Protein AF-A5UYT8-F1 (afdb_monomer_lite)

Structure (mmCIF, N/CA/C/O backbone):
data_AF-A5UYT8-F1
#
_entry.id   AF-A5UYT8-F1
#
loop_
_atom_site.group_PDB
_atom_site.id
_atom_site.type_symbol
_atom_site.label_atom_id
_atom_site.label_alt_id
_atom_site.label_comp_id
_atom_site.label_asym_id
_atom_site.label_entity_id
_atom_site.label_seq_id
_atom_site.pdbx_PDB_ins_code
_atom_site.Cartn_x
_atom_site.Cartn_y
_atom_site.Cartn_z
_atom_site.occupancy
_atom_site.B_iso_or_equiv
_atom_site.auth_seq_id
_atom_site.auth_comp_id
_atom_site.auth_asym_id
_atom_site.auth_atom_id
_atom_site.pdbx_PDB_model_num
ATOM 1 N N . MET A 1 1 ? -5.680 15.760 34.547 1.00 35.34 1 MET A N 1
ATOM 2 C CA . MET A 1 1 ? -4.415 15.245 33.980 1.00 35.34 1 MET A CA 1
ATOM 3 C C . MET A 1 1 ? -4.790 14.400 32.768 1.00 35.34 1 MET A C 1
ATOM 5 O O . MET A 1 1 ? -5.289 13.301 32.953 1.00 35.34 1 MET A O 1
ATOM 9 N N . ASN A 1 2 ? -4.696 14.950 31.551 1.00 41.34 2 ASN A N 1
ATOM 10 C CA . ASN A 1 2 ? -5.033 14.216 30.324 1.00 41.34 2 ASN A CA 1
ATOM 11 C C . ASN A 1 2 ? -3.912 13.216 30.047 1.00 41.34 2 ASN A C 1
ATOM 13 O O . ASN A 1 2 ? -2.895 13.570 29.452 1.00 41.34 2 ASN A O 1
ATOM 17 N N . THR A 1 3 ? -4.061 11.990 30.537 1.00 47.94 3 THR A N 1
ATOM 18 C CA . THR A 1 3 ? -3.164 10.901 30.165 1.00 47.94 3 THR A CA 1
ATOM 19 C C . THR A 1 3 ? -3.306 10.672 28.656 1.00 47.94 3 THR A C 1
ATOM 21 O O . THR A 1 3 ? -4.426 10.514 28.165 1.00 47.94 3 THR A O 1
ATOM 24 N N . PRO A 1 4 ? -2.213 10.723 27.875 1.00 52.59 4 PRO A N 1
ATOM 25 C CA . PRO A 1 4 ? -2.294 10.468 26.446 1.00 52.59 4 PRO A CA 1
ATOM 26 C C . PRO A 1 4 ? -2.778 9.032 26.246 1.00 52.59 4 PRO A C 1
ATOM 28 O O . PRO A 1 4 ? -2.109 8.079 26.645 1.00 52.59 4 PRO A O 1
ATOM 31 N N . THR A 1 5 ? -3.964 8.875 25.658 1.00 60.16 5 THR A N 1
ATOM 32 C CA . THR A 1 5 ? -4.491 7.560 25.309 1.00 60.16 5 THR A CA 1
ATOM 33 C C . THR A 1 5 ? -3.525 6.894 24.327 1.00 60.16 5 THR A C 1
ATOM 35 O O . THR A 1 5 ? -3.177 7.493 23.304 1.00 60.16 5 THR A O 1
ATOM 38 N N . PRO A 1 6 ? -3.036 5.680 24.629 1.00 63.06 6 PRO A N 1
ATOM 39 C CA . PRO A 1 6 ? -2.055 5.019 23.786 1.00 63.06 6 PRO A CA 1
ATOM 40 C C . PRO A 1 6 ? -2.668 4.726 22.413 1.00 63.06 6 PRO A C 1
ATOM 42 O O . PRO A 1 6 ? -3.700 4.063 22.298 1.00 63.06 6 PRO A O 1
ATOM 45 N N . THR A 1 7 ? -2.030 5.232 21.357 1.00 65.81 7 THR A N 1
ATOM 46 C CA . THR A 1 7 ? -2.434 4.981 19.970 1.00 65.81 7 THR A CA 1
ATOM 47 C C . THR A 1 7 ? -2.373 3.484 19.670 1.00 65.81 7 THR A C 1
ATOM 49 O O . THR A 1 7 ? -1.394 2.814 20.005 1.00 65.81 7 THR A O 1
ATOM 52 N N . ASN A 1 8 ? -3.401 2.950 19.005 1.00 75.38 8 ASN A N 1
ATOM 53 C CA . ASN A 1 8 ? -3.419 1.546 18.610 1.00 75.38 8 ASN A CA 1
ATOM 54 C C . ASN A 1 8 ? -2.255 1.249 17.644 1.00 75.38 8 ASN A C 1
ATOM 56 O O . ASN A 1 8 ? -2.170 1.842 16.567 1.00 75.38 8 ASN A O 1
ATOM 60 N N . ARG A 1 9 ? -1.383 0.302 18.013 1.00 80.69 9 ARG A N 1
ATOM 61 C CA . ARG A 1 9 ? -0.233 -0.126 17.200 1.00 80.69 9 ARG A CA 1
ATOM 62 C C . ARG A 1 9 ? -0.655 -0.592 15.806 1.00 80.69 9 ARG A C 1
ATOM 64 O O . ARG A 1 9 ? 0.048 -0.301 14.845 1.00 80.69 9 ARG A O 1
ATOM 71 N N . LEU A 1 10 ? -1.820 -1.229 15.669 1.00 83.25 10 LEU A N 1
ATOM 72 C CA . LEU A 1 10 ? -2.341 -1.665 14.370 1.00 83.25 10 LEU A CA 1
ATOM 73 C C . LEU A 1 10 ? -2.671 -0.487 13.443 1.00 83.25 10 LEU A C 1
ATOM 75 O O . LEU A 1 10 ? -2.437 -0.575 12.241 1.00 83.25 10 LEU A O 1
ATOM 79 N N . ALA A 1 11 ? -3.159 0.633 13.987 1.00 80.56 11 ALA A N 1
ATOM 80 C CA . ALA A 1 11 ? -3.425 1.835 13.194 1.00 80.56 11 ALA A CA 1
ATOM 81 C C . ALA A 1 11 ? -2.125 2.451 12.657 1.00 80.56 11 ALA A C 1
ATOM 83 O O . ALA A 1 11 ? -2.085 2.925 11.525 1.00 80.56 11 ALA A O 1
ATOM 84 N N . ILE A 1 12 ? -1.050 2.399 13.451 1.00 84.88 12 ILE A N 1
ATOM 85 C CA . ILE A 1 12 ? 0.281 2.852 13.031 1.00 84.88 12 ILE A CA 1
ATOM 86 C C . ILE A 1 12 ? 0.821 1.939 11.929 1.00 84.88 12 ILE A C 1
ATOM 88 O O . ILE A 1 12 ? 1.268 2.438 10.903 1.00 84.88 12 ILE A O 1
ATOM 92 N N . VAL A 1 13 ? 0.740 0.615 12.106 1.00 85.50 13 VAL A N 1
ATOM 93 C CA . VAL A 1 13 ? 1.183 -0.352 11.087 1.00 85.50 13 VAL A CA 1
ATOM 94 C C . VAL A 1 13 ? 0.412 -0.165 9.780 1.00 85.50 13 VAL A C 1
ATOM 96 O O . VAL A 1 13 ? 1.033 -0.160 8.719 1.00 85.50 13 VAL A O 1
ATOM 99 N N . SER A 1 14 ? -0.903 0.060 9.847 1.00 86.50 14 SER A N 1
ATOM 100 C CA . SER A 1 14 ? -1.734 0.367 8.677 1.00 86.50 14 SER A CA 1
ATOM 101 C C . SER A 1 14 ? -1.230 1.589 7.920 1.00 86.50 14 SER A C 1
ATOM 103 O O . SER A 1 14 ? -0.933 1.518 6.725 1.00 86.50 14 SE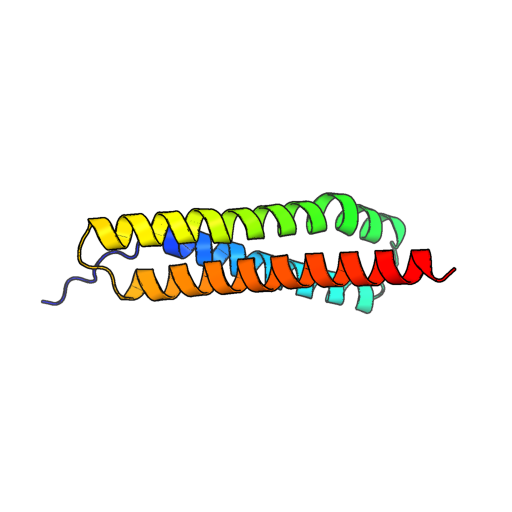R A O 1
ATOM 105 N N . PHE A 1 15 ? -1.056 2.697 8.638 1.00 83.38 15 PHE A N 1
ATOM 106 C CA . PHE A 1 15 ? -0.592 3.944 8.053 1.00 83.38 15 PHE A CA 1
ATOM 107 C C . PHE A 1 15 ? 0.814 3.821 7.457 1.00 83.38 15 PHE A C 1
ATOM 109 O O . PHE A 1 15 ? 1.025 4.201 6.307 1.00 83.38 15 PHE A O 1
ATOM 116 N N . VAL A 1 16 ? 1.762 3.246 8.203 1.00 88.88 16 VAL A N 1
ATOM 117 C CA . VAL A 1 16 ? 3.149 3.066 7.750 1.00 88.88 16 VAL A CA 1
ATOM 118 C C . VAL A 1 16 ? 3.212 2.144 6.536 1.00 88.88 16 VAL A C 1
ATOM 120 O O . VAL A 1 16 ? 3.933 2.451 5.595 1.00 88.88 16 VAL A O 1
ATOM 123 N N . SER A 1 17 ? 2.431 1.062 6.507 1.00 84.56 17 SER A N 1
ATOM 124 C CA . SER A 1 17 ? 2.396 0.148 5.357 1.00 84.56 17 SER A CA 1
ATOM 125 C C . SER A 1 17 ? 1.826 0.838 4.113 1.00 84.56 17 SER A C 1
ATOM 127 O O . SER A 1 17 ? 2.392 0.717 3.025 1.00 84.56 17 SER A O 1
ATOM 129 N N . GLY A 1 18 ? 0.758 1.628 4.276 1.00 83.25 18 GLY A N 1
A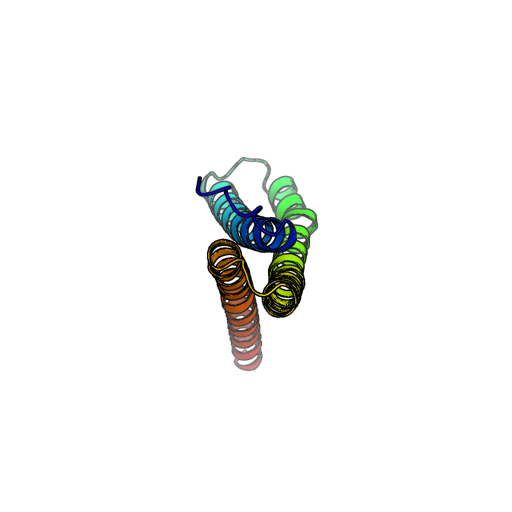TOM 130 C CA . GLY A 1 18 ? 0.180 2.433 3.198 1.00 83.25 18 GLY A CA 1
ATOM 131 C C . GLY A 1 18 ? 1.174 3.467 2.666 1.00 83.25 18 GLY A C 1
ATOM 132 O O . GLY A 1 18 ? 1.412 3.551 1.463 1.00 83.25 18 GLY A O 1
ATOM 133 N N . PHE A 1 19 ? 1.833 4.201 3.560 1.00 86.88 19 PHE A N 1
ATOM 134 C CA . PHE A 1 19 ? 2.832 5.203 3.196 1.00 86.88 19 PHE A CA 1
ATOM 135 C C . PHE A 1 19 ? 4.082 4.591 2.547 1.00 86.88 19 PHE A C 1
ATOM 137 O O . PHE A 1 19 ? 4.580 5.115 1.552 1.00 86.88 19 PHE A O 1
ATOM 144 N N . LEU A 1 20 ? 4.557 3.448 3.048 1.00 87.88 20 LEU A N 1
ATOM 145 C CA . LEU A 1 20 ? 5.704 2.740 2.481 1.00 87.88 20 LEU A CA 1
ATOM 146 C C . LEU A 1 20 ? 5.414 2.259 1.056 1.00 87.88 20 LEU A C 1
ATOM 148 O O . LEU A 1 20 ? 6.302 2.302 0.208 1.00 87.88 20 LEU A O 1
ATOM 152 N N . SER A 1 21 ? 4.170 1.870 0.763 1.00 82.62 21 SER A N 1
ATOM 153 C CA . SER A 1 21 ? 3.769 1.506 -0.599 1.00 82.62 21 SER A CA 1
ATOM 154 C C . SER A 1 21 ? 3.859 2.694 -1.573 1.00 82.62 21 SER A C 1
ATOM 156 O O . SER A 1 21 ? 4.346 2.534 -2.694 1.00 82.62 21 SER A O 1
ATOM 158 N N . LEU A 1 22 ? 3.495 3.904 -1.126 1.00 84.75 22 LEU A N 1
ATOM 159 C CA . LEU A 1 22 ? 3.647 5.132 -1.912 1.00 84.75 22 LEU A CA 1
ATOM 160 C C . LEU A 1 22 ? 5.117 5.516 -2.096 1.00 84.75 22 LEU A C 1
ATOM 162 O O . LEU A 1 22 ? 5.533 5.853 -3.204 1.00 84.75 22 LEU A O 1
ATOM 166 N N . LEU A 1 23 ? 5.917 5.430 -1.031 1.00 87.31 23 LEU A N 1
ATOM 167 C CA . LEU A 1 23 ? 7.356 5.694 -1.101 1.00 87.31 23 LEU A CA 1
ATOM 168 C C . LEU A 1 23 ? 8.066 4.717 -2.037 1.00 87.31 23 LEU A C 1
ATOM 170 O O . LEU A 1 23 ? 8.913 5.129 -2.824 1.00 87.31 23 LEU A O 1
ATOM 174 N N . SER A 1 24 ? 7.696 3.438 -1.989 1.00 84.06 24 SER A N 1
ATOM 175 C CA . SER A 1 24 ? 8.201 2.406 -2.895 1.00 84.06 24 SER A CA 1
ATOM 176 C C . SER A 1 24 ? 7.927 2.763 -4.361 1.00 84.06 24 SER A C 1
ATOM 178 O O . SER A 1 24 ? 8.812 2.619 -5.206 1.00 84.06 24 SER A O 1
ATOM 180 N N . MET A 1 25 ? 6.747 3.314 -4.659 1.00 80.69 25 MET A N 1
ATOM 181 C CA . MET A 1 25 ? 6.424 3.802 -5.998 1.00 80.69 25 MET A CA 1
ATOM 182 C C . MET A 1 25 ? 7.248 5.034 -6.393 1.00 80.69 25 MET A C 1
ATOM 184 O O . MET A 1 25 ? 7.786 5.084 -7.499 1.00 80.69 25 MET A O 1
ATOM 188 N N . ALA A 1 26 ? 7.365 6.024 -5.505 1.00 84.06 26 ALA A N 1
ATOM 189 C CA . ALA A 1 26 ? 8.184 7.208 -5.761 1.00 84.06 26 ALA A CA 1
ATOM 190 C C . ALA A 1 26 ? 9.653 6.824 -6.013 1.00 84.06 26 ALA A C 1
ATOM 192 O O . ALA A 1 26 ? 10.284 7.348 -6.931 1.00 84.06 26 ALA A O 1
ATOM 193 N N . GLY A 1 27 ? 10.164 5.849 -5.255 1.00 82.19 27 GLY A N 1
ATOM 194 C CA . GLY A 1 27 ? 11.487 5.261 -5.445 1.00 82.19 27 GLY A CA 1
ATOM 195 C C . GLY A 1 27 ? 11.639 4.582 -6.806 1.00 82.19 27 GLY A C 1
ATOM 196 O O . GLY A 1 27 ? 12.637 4.814 -7.480 1.00 82.19 27 GLY A O 1
ATOM 197 N N . MET A 1 28 ? 10.639 3.819 -7.257 1.00 79.19 28 MET A N 1
ATOM 198 C CA . MET A 1 28 ? 10.634 3.213 -8.594 1.00 79.19 28 MET A CA 1
ATOM 199 C C . MET A 1 28 ? 10.699 4.270 -9.704 1.00 79.19 28 MET A C 1
ATOM 201 O O . MET A 1 28 ? 11.534 4.167 -10.600 1.00 79.19 28 MET A O 1
ATOM 205 N N . PHE A 1 29 ? 9.871 5.316 -9.624 1.00 80.25 29 PHE A N 1
ATOM 206 C CA . PHE A 1 29 ? 9.899 6.422 -10.587 1.00 80.25 29 PHE A CA 1
ATOM 207 C C . PHE A 1 29 ? 11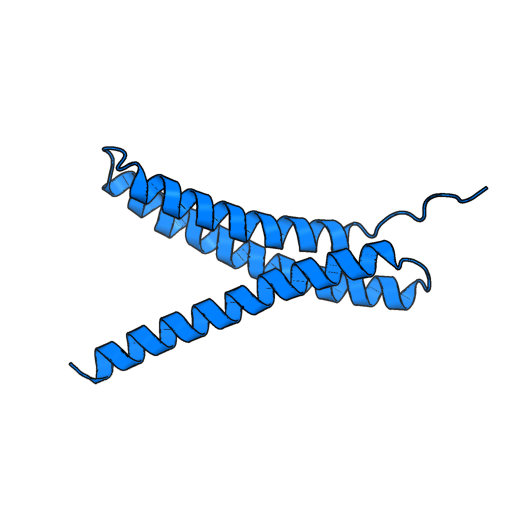.242 7.159 -10.584 1.00 80.25 29 PHE A C 1
ATOM 209 O O . PHE A 1 29 ? 11.750 7.509 -11.648 1.00 80.25 29 PHE A O 1
ATOM 216 N N . GLY A 1 30 ? 11.828 7.372 -9.404 1.00 80.12 30 GLY A N 1
ATOM 217 C CA . GLY A 1 30 ? 13.171 7.928 -9.266 1.00 80.12 30 GLY A CA 1
ATOM 218 C C . GLY A 1 30 ? 14.214 7.048 -9.954 1.00 80.12 30 GLY A C 1
ATOM 219 O O . GLY A 1 30 ? 14.935 7.529 -10.822 1.00 80.12 30 GLY A O 1
ATOM 220 N N . LEU A 1 31 ? 14.249 5.753 -9.631 1.00 77.25 31 LEU A N 1
ATOM 221 C CA . LEU A 1 31 ? 15.195 4.791 -10.209 1.00 77.25 31 LEU A CA 1
ATOM 222 C C . LEU A 1 31 ? 15.115 4.743 -11.740 1.00 77.25 31 LEU A C 1
ATOM 224 O O . LEU A 1 31 ? 16.152 4.779 -12.400 1.00 77.25 31 LEU A O 1
ATOM 228 N N . LEU A 1 32 ? 13.901 4.722 -12.299 1.00 74.44 32 LEU A N 1
ATOM 229 C CA . LEU A 1 32 ? 13.688 4.735 -13.748 1.00 74.44 32 LEU A CA 1
ATOM 230 C C . LEU A 1 32 ? 14.130 6.061 -14.385 1.00 74.44 32 LEU A C 1
ATOM 232 O O . LEU A 1 32 ? 14.718 6.062 -15.463 1.00 74.44 32 LEU A O 1
ATOM 236 N N . ARG A 1 33 ? 13.885 7.195 -13.717 1.00 77.19 33 ARG A N 1
ATOM 237 C CA . ARG A 1 33 ? 14.216 8.526 -14.247 1.00 77.19 33 ARG A CA 1
ATOM 238 C C . ARG A 1 33 ? 15.704 8.860 -14.172 1.00 77.19 33 ARG A C 1
ATOM 240 O O . ARG A 1 33 ? 16.196 9.580 -15.035 1.00 77.19 33 ARG A O 1
ATOM 247 N N . PHE A 1 34 ? 16.413 8.361 -13.161 1.00 71.31 34 PHE A N 1
ATOM 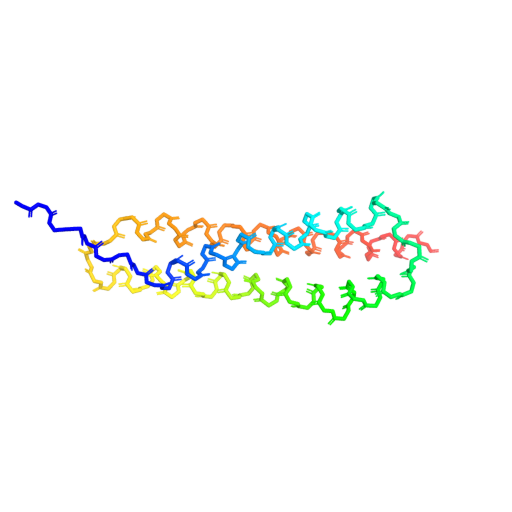248 C CA . PHE A 1 34 ? 17.848 8.608 -12.993 1.00 71.31 34 PHE A CA 1
ATOM 249 C C . PHE A 1 34 ? 18.735 7.691 -13.843 1.00 71.31 34 PHE A C 1
ATOM 251 O O . PHE A 1 34 ? 19.949 7.864 -13.817 1.00 71.31 34 PHE A O 1
ATOM 258 N N . GLY A 1 35 ? 18.154 6.764 -14.620 1.00 61.25 35 GLY A N 1
ATOM 259 C CA . GLY A 1 35 ? 18.863 6.055 -15.689 1.00 61.25 35 GLY A CA 1
ATOM 260 C C . GLY A 1 35 ? 20.165 5.396 -15.233 1.00 61.25 35 GLY A C 1
ATOM 261 O O . GLY A 1 35 ? 21.157 5.444 -15.957 1.00 61.25 35 GLY A O 1
ATOM 262 N N . LEU A 1 36 ? 20.191 4.826 -14.021 1.00 58.41 36 LEU A N 1
ATOM 263 C CA . LEU A 1 36 ? 21.368 4.119 -13.524 1.00 58.41 36 LEU A CA 1
ATOM 264 C C . LEU A 1 36 ? 21.717 3.000 -14.521 1.00 58.41 36 LEU A C 1
ATOM 266 O O . LEU A 1 36 ? 20.869 2.217 -14.952 1.00 58.41 36 LEU A O 1
ATOM 270 N N . THR A 1 37 ? 22.985 2.958 -14.909 1.00 56.84 37 THR A N 1
ATOM 271 C CA . THR A 1 37 ? 23.566 2.221 -16.044 1.00 56.84 37 THR A CA 1
ATOM 272 C C . THR A 1 37 ? 23.462 0.689 -15.967 1.00 56.84 37 THR A C 1
ATOM 274 O O . THR A 1 37 ? 23.915 -0.002 -16.872 1.00 56.84 37 THR A O 1
ATOM 277 N N . ALA A 1 38 ? 22.817 0.142 -14.935 1.00 66.19 38 ALA A N 1
ATOM 278 C CA . ALA A 1 38 ? 22.553 -1.284 -14.754 1.00 66.19 38 ALA A CA 1
ATOM 279 C C . ALA A 1 38 ? 21.069 -1.610 -15.014 1.00 66.19 38 ALA A C 1
ATOM 281 O O . ALA A 1 38 ? 20.348 -2.016 -14.102 1.00 66.19 38 ALA A O 1
ATOM 282 N N . HIS A 1 39 ? 20.604 -1.407 -16.252 1.00 70.75 39 HIS A N 1
ATOM 283 C CA . HIS A 1 39 ? 19.195 -1.597 -16.632 1.00 70.75 39 HIS A CA 1
ATOM 284 C C . HIS A 1 39 ? 18.636 -2.974 -16.229 1.00 70.75 39 HIS A C 1
ATOM 286 O O . HIS A 1 39 ? 17.586 -3.028 -15.592 1.00 70.75 39 HIS A O 1
ATOM 292 N N . ASP A 1 40 ? 19.361 -4.068 -16.481 1.00 76.00 40 ASP A N 1
ATOM 293 C CA . ASP A 1 40 ? 18.886 -5.422 -16.144 1.00 76.00 40 ASP A CA 1
ATOM 294 C C . ASP A 1 40 ? 18.764 -5.666 -14.633 1.00 76.00 40 ASP A C 1
ATOM 296 O O . ASP A 1 40 ? 17.812 -6.301 -14.167 1.00 76.00 40 ASP A O 1
ATOM 300 N N . LEU A 1 41 ? 19.698 -5.129 -13.839 1.00 78.38 41 LEU A N 1
ATOM 301 C CA . LEU A 1 41 ? 19.657 -5.247 -12.380 1.00 78.38 41 LEU A CA 1
ATOM 302 C C . LEU A 1 41 ? 18.473 -4.458 -11.805 1.00 78.38 41 LEU A C 1
ATOM 304 O O . LEU A 1 41 ? 17.783 -4.943 -10.909 1.00 78.38 41 LEU A O 1
ATOM 308 N N . ILE A 1 42 ? 18.227 -3.255 -12.329 1.00 79.06 42 ILE A N 1
ATOM 309 C CA . ILE A 1 42 ? 17.150 -2.369 -11.874 1.00 79.06 42 ILE A CA 1
ATOM 310 C C . ILE A 1 42 ? 15.786 -2.965 -12.210 1.00 79.06 42 ILE A C 1
ATOM 312 O O . ILE A 1 42 ? 14.923 -3.006 -11.335 1.00 79.06 42 ILE A O 1
ATOM 316 N N . ILE A 1 43 ? 15.606 -3.476 -13.431 1.00 79.69 43 ILE A N 1
ATOM 317 C CA . ILE A 1 43 ? 14.365 -4.145 -13.841 1.00 79.69 43 ILE A CA 1
ATOM 318 C C . ILE A 1 43 ? 14.123 -5.374 -12.960 1.00 79.69 43 ILE A C 1
ATOM 320 O O . ILE A 1 43 ? 13.047 -5.513 -12.381 1.00 79.69 43 ILE A O 1
ATOM 324 N N . THR A 1 44 ? 15.144 -6.212 -12.750 1.00 84.25 44 THR A N 1
ATOM 325 C CA . THR A 1 44 ? 15.020 -7.404 -11.894 1.00 84.25 44 THR A CA 1
ATOM 326 C C . THR A 1 44 ? 14.656 -7.042 -10.452 1.00 84.25 44 THR A C 1
ATOM 328 O O . THR A 1 44 ? 13.810 -7.701 -9.843 1.00 84.25 44 THR A O 1
ATOM 331 N N . LEU A 1 45 ? 15.265 -5.992 -9.892 1.00 84.00 45 LEU A N 1
ATOM 332 C CA . LEU A 1 45 ? 14.966 -5.510 -8.542 1.00 84.00 45 LEU A CA 1
ATOM 333 C C . LEU A 1 45 ? 13.532 -4.973 -8.444 1.00 84.00 45 LEU A C 1
ATOM 335 O O . LEU A 1 45 ? 12.817 -5.280 -7.486 1.00 84.00 45 LEU A O 1
ATOM 339 N N . ILE A 1 46 ? 13.105 -4.191 -9.436 1.00 83.38 46 ILE A N 1
ATOM 340 C CA . ILE A 1 46 ? 11.751 -3.647 -9.513 1.00 83.38 46 ILE A CA 1
ATOM 341 C C . ILE A 1 46 ? 10.726 -4.785 -9.555 1.00 83.38 46 ILE A C 1
ATOM 343 O O . ILE A 1 46 ? 9.850 -4.841 -8.686 1.00 83.38 46 ILE A O 1
ATOM 347 N N . ASP A 1 47 ? 10.881 -5.719 -10.489 1.00 83.94 47 ASP A N 1
ATOM 348 C CA . ASP A 1 47 ? 9.891 -6.764 -10.748 1.00 83.94 47 ASP A CA 1
ATOM 349 C C . ASP A 1 47 ? 9.839 -7.823 -9.650 1.00 83.94 47 ASP A C 1
ATOM 351 O O . ASP A 1 47 ? 8.754 -8.260 -9.258 1.00 83.94 47 ASP A O 1
ATOM 355 N N . ARG A 1 48 ? 10.995 -8.239 -9.119 1.00 86.25 48 ARG A N 1
ATOM 356 C CA . ARG A 1 48 ? 11.047 -9.335 -8.138 1.00 86.25 48 ARG A CA 1
ATOM 357 C C . ARG A 1 48 ? 10.953 -8.890 -6.690 1.00 86.25 48 ARG A C 1
ATOM 359 O O . ARG A 1 48 ? 10.583 -9.705 -5.850 1.00 86.25 48 ARG A O 1
ATOM 366 N N . VAL A 1 49 ? 11.301 -7.644 -6.377 1.00 85.75 49 VAL A N 1
ATOM 367 C CA . VAL A 1 49 ? 11.383 -7.184 -4.982 1.00 85.75 49 VAL A CA 1
ATOM 368 C C . VAL A 1 49 ? 10.421 -6.039 -4.727 1.00 85.75 49 VAL A C 1
ATOM 370 O O . VAL A 1 49 ? 9.560 -6.153 -3.856 1.00 85.75 49 VAL A O 1
ATOM 373 N N . ILE A 1 50 ? 10.521 -4.952 -5.495 1.00 85.81 50 ILE A N 1
ATOM 374 C CA . ILE A 1 50 ? 9.759 -3.730 -5.210 1.00 85.81 50 ILE A CA 1
ATOM 375 C C . ILE A 1 50 ? 8.261 -3.946 -5.454 1.00 85.81 50 ILE A C 1
ATOM 377 O O . ILE A 1 50 ? 7.456 -3.622 -4.579 1.00 85.81 50 ILE A O 1
ATOM 381 N N . ILE A 1 51 ? 7.872 -4.523 -6.596 1.00 85.44 51 ILE A N 1
ATOM 382 C CA . ILE A 1 51 ? 6.457 -4.760 -6.926 1.00 85.44 51 ILE A CA 1
ATOM 383 C C . ILE A 1 51 ? 5.785 -5.709 -5.913 1.00 85.44 51 ILE A C 1
ATOM 385 O O . ILE A 1 51 ? 4.741 -5.327 -5.370 1.00 85.44 51 ILE A O 1
ATOM 389 N N . PRO A 1 52 ? 6.343 -6.895 -5.589 1.00 87.00 52 PRO A N 1
ATOM 390 C CA . PRO A 1 52 ? 5.728 -7.799 -4.619 1.00 87.00 52 PRO A CA 1
ATOM 391 C C . PRO A 1 52 ? 5.663 -7.200 -3.213 1.00 87.00 52 PRO A C 1
ATOM 393 O O . PRO A 1 52 ? 4.622 -7.297 -2.560 1.00 87.00 52 PRO A O 1
ATOM 396 N N . LEU A 1 53 ? 6.732 -6.528 -2.766 1.00 87.56 53 LEU A N 1
ATOM 397 C CA . LEU A 1 53 ? 6.772 -5.876 -1.457 1.00 87.56 53 LEU A CA 1
ATOM 398 C C . LEU A 1 53 ? 5.710 -4.781 -1.352 1.00 87.56 53 LEU A C 1
ATOM 400 O O . LEU A 1 53 ? 4.955 -4.747 -0.382 1.00 87.56 53 LEU A O 1
ATOM 404 N N . ARG A 1 54 ? 5.600 -3.923 -2.371 1.00 87.50 54 ARG A N 1
ATOM 405 C CA . ARG A 1 54 ? 4.565 -2.887 -2.443 1.00 87.50 54 ARG A CA 1
ATOM 406 C C . ARG A 1 54 ? 3.173 -3.507 -2.353 1.00 87.50 54 ARG A C 1
ATOM 408 O O . ARG A 1 54 ? 2.353 -3.042 -1.566 1.00 87.50 54 ARG A O 1
ATOM 415 N N . ASN A 1 55 ? 2.912 -4.564 -3.123 1.00 87.69 55 ASN A N 1
ATOM 416 C CA . ASN A 1 55 ? 1.620 -5.249 -3.121 1.00 87.69 55 ASN A CA 1
ATOM 417 C C . ASN A 1 55 ? 1.290 -5.841 -1.743 1.00 87.69 55 ASN A C 1
ATOM 419 O O . ASN A 1 55 ? 0.179 -5.653 -1.244 1.00 87.69 55 ASN A O 1
ATOM 423 N N . PHE A 1 56 ? 2.269 -6.464 -1.088 1.00 89.50 56 PHE A N 1
ATOM 424 C CA . PHE A 1 56 ? 2.120 -6.955 0.277 1.00 89.50 56 PHE A CA 1
ATOM 425 C C . PHE A 1 56 ? 1.829 -5.822 1.272 1.00 89.50 56 PHE A C 1
ATOM 427 O O . PHE A 1 56 ? 0.891 -5.931 2.062 1.00 89.50 56 PHE A O 1
ATOM 434 N N . CYS A 1 57 ? 2.567 -4.710 1.204 1.00 87.81 57 CYS A N 1
ATOM 435 C CA . CYS A 1 57 ? 2.351 -3.544 2.063 1.00 87.81 57 CYS A CA 1
ATOM 436 C C . CYS A 1 57 ? 0.943 -2.959 1.916 1.00 87.81 57 CYS A C 1
ATOM 438 O O . CYS A 1 57 ? 0.348 -2.554 2.912 1.00 87.81 57 CYS A O 1
ATOM 440 N N . MET A 1 58 ?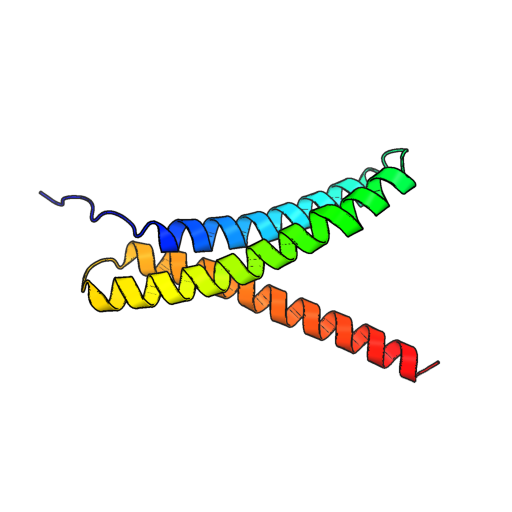 0.377 -2.947 0.711 1.00 88.31 58 MET A N 1
ATOM 441 C CA . MET A 1 58 ? -0.989 -2.460 0.501 1.00 88.31 58 MET A CA 1
ATOM 442 C C . MET A 1 58 ? -2.039 -3.363 1.130 1.00 88.31 58 MET A C 1
ATOM 444 O O . MET A 1 58 ? -2.934 -2.878 1.824 1.00 88.31 58 MET A O 1
ATOM 448 N N . ILE A 1 59 ? -1.913 -4.677 0.931 1.00 89.81 59 ILE A N 1
ATOM 449 C CA . ILE A 1 59 ? -2.810 -5.652 1.558 1.00 89.81 59 ILE A CA 1
ATOM 450 C C . ILE A 1 59 ? -2.691 -5.538 3.081 1.00 89.81 59 ILE A C 1
ATOM 452 O O . ILE A 1 59 ? -3.703 -5.442 3.777 1.00 89.81 59 ILE A O 1
ATOM 456 N N . ALA A 1 60 ? -1.463 -5.464 3.601 1.00 88.19 60 ALA A N 1
ATOM 457 C CA . ALA A 1 60 ? -1.206 -5.278 5.021 1.00 88.19 60 ALA A CA 1
ATOM 458 C C . ALA A 1 60 ? -1.823 -3.975 5.552 1.00 88.19 60 ALA A C 1
ATOM 460 O O . ALA A 1 60 ? -2.443 -4.004 6.614 1.00 88.19 60 ALA A O 1
ATOM 461 N N . ALA A 1 61 ? -1.724 -2.860 4.819 1.00 89.12 61 ALA A N 1
ATOM 462 C CA . ALA A 1 61 ? -2.325 -1.580 5.198 1.00 89.12 61 ALA A CA 1
ATOM 463 C C . ALA A 1 61 ? -3.847 -1.692 5.364 1.00 89.12 61 ALA A C 1
ATOM 465 O O . ALA A 1 61 ? -4.397 -1.321 6.402 1.00 89.12 61 ALA A O 1
ATOM 466 N N . VAL A 1 62 ? -4.528 -2.289 4.384 1.00 88.94 62 VAL A N 1
ATOM 467 C CA . VAL A 1 62 ? -5.985 -2.470 4.434 1.00 88.94 62 VAL A CA 1
ATOM 468 C C . VAL A 1 62 ? -6.380 -3.415 5.571 1.00 88.94 62 VAL A C 1
ATOM 470 O O . VAL A 1 62 ? -7.220 -3.062 6.401 1.00 88.94 62 VAL A O 1
ATOM 473 N N . VAL A 1 63 ? -5.746 -4.588 5.668 1.00 91.62 63 VAL A N 1
ATOM 474 C CA . VAL A 1 63 ? -6.071 -5.601 6.687 1.00 91.62 63 VAL A CA 1
ATOM 475 C C . VAL A 1 63 ? -5.834 -5.060 8.097 1.00 91.62 63 VAL A C 1
ATOM 477 O O . VAL A 1 63 ? -6.729 -5.114 8.944 1.00 91.62 63 VAL A O 1
ATOM 480 N N . THR A 1 64 ? -4.655 -4.493 8.361 1.00 88.50 64 THR A N 1
ATOM 481 C CA . THR A 1 64 ? -4.324 -3.953 9.690 1.00 88.50 64 THR A CA 1
ATOM 482 C C . THR A 1 64 ? -5.145 -2.713 10.025 1.00 88.50 64 THR A C 1
ATOM 484 O O . THR A 1 64 ? -5.514 -2.537 11.184 1.00 88.50 64 THR A O 1
ATOM 487 N N . GLY A 1 65 ? -5.523 -1.903 9.033 1.00 87.75 65 GLY A N 1
ATOM 488 C CA . GLY A 1 65 ? -6.430 -0.775 9.223 1.00 87.75 65 GLY A CA 1
ATOM 489 C C . GLY A 1 65 ? -7.825 -1.219 9.654 1.00 87.75 65 GLY A C 1
ATOM 490 O O . GLY A 1 65 ? -8.366 -0.691 10.626 1.00 87.75 65 GLY A O 1
ATOM 491 N N . ILE A 1 66 ? -8.396 -2.226 8.988 1.00 90.50 66 ILE A N 1
ATOM 492 C CA . ILE A 1 66 ? -9.712 -2.776 9.349 1.00 90.50 66 ILE A CA 1
ATOM 493 C C . ILE A 1 66 ? -9.672 -3.380 10.760 1.00 90.50 66 ILE A C 1
ATOM 495 O O . ILE A 1 66 ? -10.561 -3.117 11.576 1.00 90.50 66 ILE A O 1
ATOM 499 N N . LEU A 1 67 ? -8.624 -4.148 11.078 1.00 88.31 67 LEU A N 1
ATOM 500 C CA . LEU A 1 67 ? -8.432 -4.718 12.415 1.00 88.31 67 LEU A CA 1
ATOM 501 C C . LEU A 1 67 ? -8.282 -3.626 13.485 1.00 88.31 67 LEU A C 1
ATOM 503 O O . LEU A 1 67 ? -8.907 -3.720 14.543 1.00 88.31 67 LEU A O 1
ATOM 507 N N . ALA A 1 68 ? -7.534 -2.559 13.190 1.00 86.94 68 ALA A N 1
ATOM 508 C CA . ALA A 1 68 ? -7.382 -1.412 14.078 1.00 86.94 68 ALA A CA 1
ATOM 509 C C . ALA A 1 68 ? -8.723 -0.722 14.352 1.00 86.94 68 ALA A C 1
ATOM 511 O O . ALA A 1 68 ? -9.041 -0.445 15.509 1.00 86.94 68 ALA A O 1
ATOM 512 N N . LEU A 1 69 ? -9.539 -0.487 13.319 1.00 86.44 69 LEU A N 1
ATOM 513 C CA . LEU A 1 69 ? -10.876 0.093 13.478 1.00 86.44 69 LEU A CA 1
ATOM 514 C C . LEU A 1 69 ? -11.787 -0.801 14.324 1.00 86.44 69 LEU A C 1
ATOM 516 O O . LEU A 1 69 ? -12.508 -0.295 15.188 1.00 86.44 69 LEU A O 1
ATOM 520 N N . ARG A 1 70 ? -11.728 -2.123 14.122 1.00 86.50 70 ARG A N 1
ATOM 521 C CA . ARG A 1 70 ? -12.489 -3.094 14.922 1.00 86.50 70 ARG A CA 1
ATOM 522 C C . ARG A 1 70 ? -12.085 -3.049 16.395 1.00 86.50 70 ARG A C 1
ATOM 524 O O . ARG A 1 70 ? -12.954 -3.083 17.264 1.00 86.50 70 ARG A O 1
ATOM 531 N N . GLU A 1 71 ? -10.792 -2.942 16.684 1.00 84.25 71 GLU A N 1
ATOM 532 C CA . GLU A 1 71 ? -10.292 -2.850 18.056 1.00 84.25 71 GLU A CA 1
ATOM 533 C C . GLU A 1 71 ? -10.624 -1.501 18.711 1.00 84.25 71 GLU A C 1
ATOM 535 O O . GLU A 1 71 ? -11.054 -1.479 19.862 1.00 84.25 71 GLU A O 1
ATOM 540 N N . ILE A 1 72 ? -10.506 -0.388 17.978 1.00 84.00 72 ILE A N 1
ATOM 541 C CA . ILE A 1 72 ? -10.889 0.948 18.467 1.00 84.00 72 ILE A CA 1
ATOM 542 C C . ILE A 1 72 ? -12.379 0.984 18.811 1.00 84.00 72 ILE A C 1
ATOM 544 O O . ILE A 1 72 ? -12.748 1.505 19.861 1.00 84.00 72 ILE A O 1
ATOM 548 N N . ARG A 1 73 ? -13.229 0.385 17.966 1.00 82.75 73 ARG A N 1
ATOM 549 C CA . ARG A 1 73 ? -14.672 0.270 18.223 1.00 82.75 73 ARG A CA 1
ATOM 550 C C . ARG A 1 73 ? -14.970 -0.542 19.484 1.00 82.75 73 ARG A C 1
ATOM 552 O O . ARG A 1 73 ? -15.924 -0.233 20.180 1.00 82.75 73 ARG A O 1
ATOM 559 N N . ARG A 1 74 ? -14.159 -1.565 19.779 1.00 80.75 74 ARG A N 1
ATOM 560 C CA . ARG A 1 74 ? -14.329 -2.439 20.950 1.00 80.75 74 ARG A CA 1
ATOM 561 C C . ARG A 1 74 ? -13.864 -1.795 22.263 1.00 80.75 74 ARG A C 1
ATOM 563 O O . ARG A 1 74 ? -14.333 -2.211 23.313 1.00 80.75 74 ARG A O 1
ATOM 570 N N . LYS A 1 75 ? -12.934 -0.835 22.218 1.00 76.81 75 LYS A N 1
ATOM 571 C CA . LYS A 1 75 ? -12.313 -0.216 23.408 1.00 76.81 75 LYS A CA 1
ATOM 572 C C . LYS A 1 75 ? -12.802 1.215 23.719 1.00 76.81 75 LYS A C 1
ATOM 574 O O . LYS A 1 75 ? -12.159 1.881 24.516 1.00 76.81 75 LYS A O 1
ATOM 579 N N . GLU A 1 76 ? -13.874 1.692 23.074 1.00 62.22 76 GLU A N 1
ATOM 580 C CA . GLU A 1 76 ? -14.564 2.977 23.349 1.00 62.22 76 GLU A CA 1
ATOM 581 C C . GLU A 1 76 ? -13.665 4.205 23.654 1.00 62.22 76 GLU A C 1
ATOM 583 O O . GLU A 1 76 ? -13.963 4.969 24.566 1.00 62.22 76 GLU A O 1
ATOM 588 N N . GLY A 1 77 ? -12.554 4.455 22.935 1.00 59.19 77 GLY A N 1
ATOM 589 C CA . GLY A 1 77 ? -11.701 5.567 23.406 1.00 59.19 77 GLY A CA 1
ATOM 590 C C . GLY A 1 77 ? -10.486 6.050 22.620 1.00 59.19 77 GLY A C 1
ATOM 591 O O . GLY A 1 77 ? -9.653 6.742 23.199 1.00 59.19 77 GLY A O 1
ATOM 592 N N . ALA A 1 78 ? -10.329 5.748 21.329 1.00 62.97 78 ALA A N 1
ATOM 593 C CA . ALA A 1 78 ? -9.149 6.213 20.583 1.00 62.97 78 ALA A CA 1
ATOM 594 C C . ALA A 1 78 ? -9.502 6.912 19.260 1.00 62.97 78 ALA A C 1
ATOM 596 O O . ALA A 1 78 ? -9.274 6.367 18.178 1.00 62.97 78 ALA A O 1
ATOM 597 N N . GLU A 1 79 ? -10.010 8.149 19.336 1.00 66.88 79 GLU A N 1
ATOM 598 C CA . GLU A 1 79 ? -10.287 8.983 18.151 1.00 66.88 79 GLU A CA 1
ATOM 599 C C . GLU A 1 79 ? -9.047 9.194 17.270 1.00 66.88 79 GLU A C 1
ATOM 601 O O . GLU A 1 79 ? -9.131 9.084 16.046 1.00 66.88 79 GLU A O 1
ATOM 606 N N . LYS A 1 80 ? -7.867 9.405 17.870 1.00 66.56 80 LYS A N 1
ATOM 607 C CA . LYS A 1 80 ? -6.622 9.608 17.108 1.00 66.56 80 LYS A CA 1
ATOM 608 C C . LYS A 1 80 ? -6.220 8.377 16.288 1.00 66.56 80 LYS A C 1
ATOM 610 O O . LYS A 1 80 ? -5.813 8.511 15.139 1.00 66.56 80 LYS A O 1
ATOM 615 N N . GLY A 1 81 ? -6.385 7.171 16.840 1.00 73.81 81 GLY A N 1
ATOM 616 C CA . GLY A 1 81 ? -6.087 5.925 16.123 1.00 73.81 81 GLY A CA 1
ATOM 617 C C . GLY A 1 81 ? -7.042 5.663 14.956 1.00 73.81 81 GLY A C 1
ATOM 618 O O . GLY A 1 81 ? -6.672 4.998 13.991 1.00 73.81 81 GLY A O 1
ATOM 619 N N . LYS A 1 82 ? -8.260 6.213 15.016 1.00 82.19 82 LYS A N 1
ATOM 620 C CA . LYS A 1 82 ? -9.289 6.026 13.989 1.00 82.19 82 LYS A CA 1
ATOM 621 C C . LYS A 1 82 ? -8.907 6.730 12.689 1.00 82.19 82 LYS A C 1
ATOM 623 O O . LYS A 1 82 ? -9.010 6.116 11.633 1.00 82.19 82 LYS A O 1
ATOM 628 N N . LEU A 1 83 ? -8.425 7.974 12.769 1.00 84.31 83 LEU A N 1
ATOM 629 C CA . LEU A 1 83 ? -7.964 8.729 11.596 1.00 84.31 83 LEU A CA 1
ATOM 630 C C . LEU A 1 83 ? -6.768 8.051 10.913 1.00 84.31 83 LEU A C 1
ATOM 632 O O . LEU A 1 83 ? -6.773 7.914 9.695 1.00 84.31 83 LEU A O 1
ATOM 636 N N . LEU A 1 84 ? -5.791 7.569 11.692 1.00 82.81 84 LEU A N 1
ATOM 637 C CA . LEU A 1 84 ?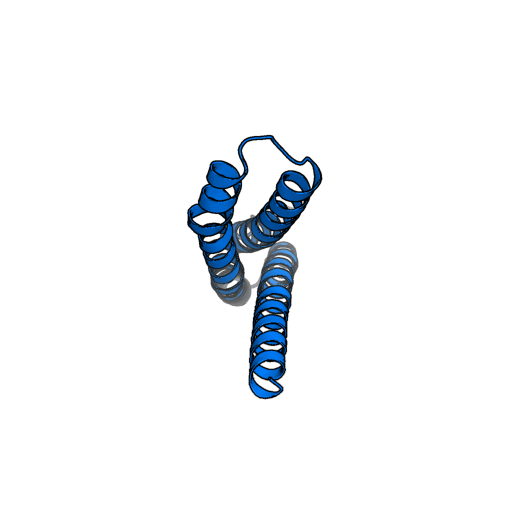 -4.636 6.819 11.174 1.00 82.81 84 LEU A CA 1
ATOM 638 C C . LEU A 1 84 ? -5.040 5.509 10.482 1.00 82.81 84 LEU A C 1
ATOM 640 O O . LEU A 1 84 ? -4.520 5.176 9.420 1.00 82.81 84 LEU A O 1
ATOM 644 N N . ALA A 1 85 ? -5.978 4.762 11.064 1.00 85.19 85 ALA A N 1
ATOM 645 C CA . ALA A 1 85 ? -6.455 3.530 10.449 1.00 85.19 85 ALA A CA 1
ATOM 646 C C . ALA A 1 85 ? -7.210 3.810 9.139 1.00 85.19 85 ALA A C 1
ATOM 648 O O . ALA A 1 85 ? -6.982 3.123 8.145 1.00 85.19 85 ALA A O 1
ATOM 649 N N . TRP A 1 86 ? -8.064 4.839 9.114 1.00 88.62 86 TRP A N 1
ATOM 650 C CA . TRP A 1 86 ? -8.780 5.248 7.904 1.00 88.62 86 TRP A CA 1
ATOM 651 C C . TRP A 1 86 ? -7.853 5.755 6.806 1.00 88.62 86 TRP A C 1
ATOM 653 O O . TRP A 1 86 ? -8.072 5.411 5.648 1.00 88.62 86 TRP A O 1
ATOM 663 N N . SER A 1 87 ? -6.818 6.530 7.140 1.00 88.00 87 SER A N 1
ATOM 664 C CA . SER A 1 87 ? -5.860 7.001 6.139 1.00 88.00 87 SER A CA 1
ATOM 665 C C . SER A 1 87 ? -5.083 5.839 5.523 1.00 88.00 87 SER A C 1
ATOM 667 O O . SER A 1 87 ? -4.996 5.765 4.301 1.00 88.00 87 SER A O 1
ATOM 669 N N . GLY A 1 88 ? -4.607 4.880 6.324 1.00 85.94 88 GLY A N 1
ATOM 670 C CA . GLY A 1 88 ? -3.954 3.673 5.802 1.00 85.94 88 GLY A CA 1
ATOM 671 C C . GLY A 1 88 ? -4.865 2.837 4.892 1.00 85.94 88 GLY A C 1
ATOM 672 O O . GLY A 1 88 ? -4.441 2.429 3.809 1.00 85.94 88 GLY A O 1
ATOM 673 N N . ILE A 1 89 ? -6.141 2.658 5.264 1.00 89.62 89 ILE A N 1
ATOM 674 C CA . ILE A 1 89 ? -7.135 1.971 4.417 1.00 89.62 89 ILE A CA 1
ATOM 675 C C . ILE A 1 89 ? -7.379 2.741 3.123 1.00 89.62 89 ILE A C 1
ATOM 677 O O . ILE A 1 89 ? -7.392 2.129 2.058 1.00 89.62 89 ILE A O 1
ATOM 681 N N . ALA A 1 90 ? -7.586 4.058 3.197 1.00 90.94 90 ALA A N 1
ATOM 682 C CA . ALA A 1 90 ? -7.837 4.886 2.024 1.00 90.94 90 ALA A CA 1
ATOM 683 C C . ALA A 1 90 ? -6.662 4.798 1.045 1.00 90.94 90 ALA A C 1
ATOM 685 O O . ALA A 1 90 ? -6.874 4.496 -0.127 1.00 90.94 90 ALA A O 1
ATOM 686 N N . LEU A 1 91 ? -5.429 4.954 1.539 1.00 86.81 91 LEU A N 1
ATOM 687 C CA . LEU A 1 91 ? -4.213 4.828 0.735 1.00 86.81 91 LEU A CA 1
ATOM 688 C C . LEU A 1 91 ? -4.115 3.459 0.048 1.00 86.81 91 LEU A C 1
ATOM 690 O O . LEU A 1 91 ? -3.914 3.399 -1.164 1.00 86.81 91 LEU A O 1
ATOM 694 N N . GLY A 1 92 ? -4.309 2.368 0.794 1.00 86.75 92 GLY A N 1
ATOM 695 C CA . GLY A 1 92 ? -4.267 1.018 0.227 1.00 86.75 92 GLY A CA 1
ATOM 696 C C . GLY A 1 92 ? -5.394 0.755 -0.778 1.00 86.75 92 GLY A C 1
ATOM 697 O O . GLY A 1 92 ? -5.154 0.208 -1.850 1.00 86.75 92 GLY A O 1
ATOM 698 N N . THR A 1 93 ? -6.619 1.186 -0.470 1.00 89.19 93 THR A N 1
ATOM 699 C CA . THR A 1 93 ? -7.806 0.929 -1.303 1.00 89.19 93 THR A CA 1
ATOM 700 C C . THR A 1 93 ? -7.752 1.704 -2.612 1.00 89.19 93 THR A C 1
ATOM 702 O O . THR A 1 93 ? -7.963 1.113 -3.670 1.00 89.19 93 THR A O 1
ATOM 705 N N . VAL A 1 94 ? -7.428 3.003 -2.562 1.00 89.50 94 VAL A N 1
ATOM 706 C CA . VAL A 1 94 ? -7.264 3.825 -3.772 1.00 89.50 94 VAL A CA 1
ATOM 707 C C . VAL A 1 94 ? -6.234 3.188 -4.697 1.00 89.50 94 VAL A C 1
ATOM 709 O O . VAL A 1 94 ? -6.467 3.079 -5.899 1.00 89.50 94 VAL A O 1
ATOM 712 N N . TRP A 1 95 ? -5.127 2.700 -4.143 1.00 85.38 95 TRP A N 1
ATOM 713 C CA . TRP A 1 95 ? -4.095 2.082 -4.957 1.00 85.38 95 TRP A CA 1
ATOM 714 C C . TRP A 1 95 ? -4.524 0.754 -5.587 1.00 85.38 95 TRP A C 1
ATOM 716 O O . TRP A 1 95 ? -4.250 0.516 -6.763 1.00 85.38 95 TRP A O 1
ATOM 726 N N . ILE A 1 96 ? -5.222 -0.105 -4.839 1.00 87.12 96 ILE A N 1
ATOM 727 C CA . ILE A 1 96 ? -5.774 -1.358 -5.376 1.00 87.12 96 ILE A CA 1
ATOM 728 C C . ILE A 1 96 ? -6.707 -1.062 -6.555 1.00 87.12 96 ILE A C 1
ATOM 730 O O . ILE A 1 96 ? -6.589 -1.696 -7.603 1.00 87.12 96 ILE A O 1
ATOM 734 N N . VAL A 1 97 ? -7.586 -0.066 -6.415 1.00 91.38 97 VAL A N 1
ATOM 735 C CA . VAL A 1 97 ? -8.496 0.353 -7.490 1.00 91.38 97 VAL A CA 1
ATOM 736 C C . VAL A 1 97 ? -7.716 0.833 -8.715 1.00 91.38 97 VAL A C 1
ATOM 738 O O . VAL A 1 97 ? -8.008 0.395 -9.825 1.00 91.38 97 VAL A O 1
ATOM 741 N N . LEU A 1 98 ? -6.689 1.669 -8.533 1.00 88.00 98 LEU A N 1
ATOM 742 C CA . LEU A 1 98 ? -5.842 2.127 -9.639 1.00 88.00 98 LEU A CA 1
ATOM 743 C C . LEU A 1 98 ? -5.142 0.965 -10.359 1.00 88.00 98 LEU A C 1
ATOM 745 O O . LEU A 1 98 ? -5.118 0.945 -11.585 1.00 88.00 98 LEU A O 1
ATOM 749 N N . MET A 1 99 ? -4.621 -0.023 -9.626 1.00 85.88 99 MET A N 1
ATOM 750 C CA . MET A 1 99 ? -3.985 -1.208 -10.221 1.00 85.88 99 MET A CA 1
ATOM 751 C C . MET A 1 99 ? -4.959 -2.026 -11.070 1.00 85.88 99 MET A C 1
ATOM 753 O O . MET A 1 99 ? -4.600 -2.463 -12.163 1.00 85.88 99 MET A O 1
ATOM 757 N N . ILE A 1 100 ? -6.196 -2.195 -10.599 1.00 89.69 100 ILE A N 1
ATOM 758 C CA . ILE A 1 100 ? -7.248 -2.874 -11.363 1.00 89.69 100 ILE A CA 1
ATOM 759 C C . ILE A 1 100 ? -7.570 -2.086 -12.636 1.00 89.69 100 ILE A C 1
ATOM 761 O O . ILE A 1 100 ? -7.615 -2.673 -13.713 1.00 89.69 100 ILE A O 1
ATOM 765 N N . LEU A 1 101 ? -7.742 -0.763 -12.538 1.00 91.56 101 LEU A N 1
ATOM 766 C CA . LEU A 1 101 ? -8.033 0.092 -13.694 1.00 91.56 101 LEU A CA 1
ATOM 767 C C . LEU A 1 101 ? -6.921 0.044 -14.746 1.00 91.56 101 LEU A C 1
ATOM 769 O O . LEU A 1 101 ? -7.210 -0.078 -15.933 1.00 91.56 101 LEU A O 1
ATOM 773 N N . VAL A 1 102 ? -5.658 0.092 -14.317 1.00 87.31 102 VAL A N 1
ATOM 774 C CA . VAL A 1 102 ? -4.507 -0.045 -15.218 1.00 87.31 102 VAL A CA 1
ATOM 775 C C . VAL A 1 102 ? -4.517 -1.418 -15.891 1.00 87.31 102 VAL A C 1
ATOM 777 O O . VAL A 1 102 ? -4.406 -1.490 -17.112 1.00 87.31 102 VAL A O 1
ATOM 780 N N . GLY A 1 103 ? -4.718 -2.501 -15.133 1.00 87.44 103 GLY A N 1
ATOM 781 C CA . GLY A 1 103 ? -4.814 -3.852 -15.693 1.00 87.44 103 GLY A CA 1
ATOM 782 C C . GLY A 1 103 ? -5.936 -3.993 -16.728 1.00 87.44 103 GLY A C 1
ATOM 783 O O . GLY A 1 103 ? -5.721 -4.569 -17.793 1.00 87.44 103 GLY A O 1
ATOM 784 N N . LEU A 1 104 ? -7.106 -3.405 -16.458 1.00 92.62 104 LEU A N 1
ATOM 785 C CA . LEU A 1 104 ? -8.229 -3.371 -17.399 1.00 92.62 104 LEU A CA 1
ATOM 786 C C . LEU A 1 104 ? -7.911 -2.557 -18.658 1.00 92.62 104 LEU A C 1
ATOM 788 O O . LEU A 1 104 ? -8.272 -2.983 -19.751 1.00 92.62 104 LEU A O 1
ATOM 792 N N . ALA A 1 105 ? -7.214 -1.425 -18.530 1.00 91.44 105 ALA A N 1
ATOM 793 C CA . ALA A 1 105 ? -6.805 -0.613 -19.675 1.00 91.44 105 ALA A CA 1
ATOM 794 C C . ALA A 1 105 ? -5.835 -1.370 -20.599 1.00 91.44 105 ALA A C 1
ATOM 796 O O . ALA A 1 105 ? -5.995 -1.330 -21.819 1.00 91.44 105 ALA A O 1
ATOM 797 N N . PHE A 1 106 ? -4.872 -2.105 -20.031 1.00 89.62 106 PHE A N 1
ATOM 798 C CA . PHE A 1 106 ? -3.974 -2.965 -20.808 1.00 89.62 106 PHE A CA 1
ATOM 799 C C . PHE A 1 106 ? -4.727 -4.106 -21.498 1.00 89.62 106 PHE A C 1
ATOM 801 O O . PHE A 1 106 ? -4.527 -4.325 -22.691 1.00 89.62 106 PHE A O 1
ATOM 808 N N . LEU A 1 107 ? -5.621 -4.796 -20.781 1.00 92.88 107 LEU A N 1
ATOM 809 C CA . LEU A 1 107 ? -6.436 -5.873 -21.351 1.00 92.88 107 LEU A CA 1
ATOM 810 C C . LEU A 1 107 ? -7.296 -5.363 -22.517 1.00 92.88 107 LEU A C 1
ATOM 812 O O . LEU A 1 107 ? -7.360 -5.994 -23.568 1.00 92.88 107 LEU A O 1
ATOM 816 N N . TRP A 1 108 ? -7.923 -4.200 -22.340 1.00 93.19 108 TRP A N 1
ATOM 817 C CA . TRP A 1 108 ? -8.706 -3.547 -23.381 1.00 93.19 108 TRP A CA 1
ATOM 818 C C . TRP A 1 108 ? -7.852 -3.206 -24.607 1.00 93.19 108 TRP A C 1
ATOM 820 O O . TRP A 1 108 ? -8.256 -3.498 -25.727 1.00 93.19 108 TRP A O 1
ATOM 830 N N . GLY A 1 109 ? -6.653 -2.651 -24.404 1.00 92.00 109 GLY A N 1
ATOM 831 C CA . GLY A 1 109 ? -5.720 -2.355 -25.492 1.00 92.00 109 GLY A CA 1
ATOM 832 C C . GLY A 1 109 ? -5.275 -3.599 -26.267 1.00 92.00 109 GLY A C 1
ATOM 833 O O . GLY A 1 109 ? -5.169 -3.540 -27.487 1.00 92.00 109 GLY A O 1
ATOM 834 N N . MET A 1 110 ? -5.072 -4.732 -25.587 1.00 88.69 110 MET A N 1
ATOM 835 C CA . MET A 1 110 ? -4.728 -6.003 -26.241 1.00 88.69 110 MET A CA 1
ATOM 836 C C . MET A 1 110 ? -5.875 -6.577 -27.079 1.00 88.69 110 MET A C 1
ATOM 838 O O . MET A 1 110 ? -5.613 -7.203 -28.095 1.00 88.69 110 MET A O 1
ATOM 842 N N . LEU A 1 111 ? -7.132 -6.372 -26.676 1.00 90.25 111 LEU A N 1
ATOM 843 C CA . LEU A 1 111 ? -8.304 -6.847 -27.427 1.00 90.25 111 LEU A CA 1
ATOM 844 C C . LEU A 1 111 ? -8.583 -6.032 -28.701 1.00 90.25 111 LEU A C 1
ATOM 846 O O . LEU A 1 111 ? -9.364 -6.472 -29.541 1.00 90.25 111 LEU A O 1
ATOM 850 N N . GLN A 1 112 ? -8.003 -4.835 -28.821 1.00 84.31 112 GLN A N 1
ATOM 851 C CA . GLN A 1 112 ? -8.146 -3.962 -29.990 1.00 84.31 112 GLN A CA 1
ATOM 852 C C . GLN A 1 112 ? -7.063 -4.182 -31.063 1.00 84.31 112 GLN A C 1
ATOM 854 O O . GLN A 1 112 ? -7.147 -3.552 -32.119 1.00 84.31 112 GLN A O 1
ATOM 859 N N . GLN A 1 113 ? -6.059 -5.023 -30.790 1.00 67.38 113 GLN A N 1
ATOM 860 C CA . GLN A 1 113 ? -5.006 -5.429 -31.733 1.00 67.38 113 GLN A CA 1
ATOM 861 C C . GLN A 1 113 ? -5.369 -6.748 -32.413 1.00 67.38 113 GLN A C 1
ATOM 863 O O . GLN A 1 113 ? -5.027 -6.882 -33.608 1.00 67.38 113 GLN A O 1
#

Foldseek 3Di:
DPDPDDADPLLVLLLVLLVVLVVLVVVLVVLVVVPPVCVVVSVCCCVVPSVVSSLVSLVSNQVSLVVQCVVCVVPVDCPPSNVSSVNSNVSSVVVVVVVVVVVVVVVVVVVVD

Sequence (113 aa):
MNTPTPTNRLAIVSFVSGFLSLLSMAGMFGLLRFGLTAHDLIITLIDRVIIPLRNFCMIAAVVTGILALREIRRKEGAEKGKLLAWSGIALGTVWIVLMILVGLAFLWGMLQQ

Secondary structure (DSSP, 8-state):
----PPPPHHHHHHHHHHHHHHHHHHHHHHHHHTT-S-HHHHHHHIIIIIHHHHHHHHHHHHHHHHHHHHHHHHTT--HHHHHHHHHHHHHHHHHHHHHHHHHHHHHHHHHT-

pLDDT: mean 81.18, std 11.07, range [35.34, 93.19]

Radius of gyration: 18.07 Å; chains: 1; bounding box: 38×25×66 Å